Protein AF-M5RX75-F1 (afdb_monomer_lite)

Foldseek 3Di:
DDKDKDKDWDADPVPRAIKMKIKIKAADAVKDQADKDFPDKAQDWDDPDQQWIQHPVFKIKGKDPVWGWDWDDDPRIITTIIGDTHYRDIDMIMMMIGD

Secondary structure (DSSP, 8-state):
-EEEEEEEEEE-TTT--EEEEEEEEEE-TT-EEEEEEEEEEES-EEEEETTEEEETTTEEEEEPTTS--EEEEETTEEEEEEEEEE-SS-EEEEEEEE-

Sequence (99 aa):
MIVNDYYVDMLDSATNAPYIRRILTLRSSSGETNVIFRAATGKTIQHADDDSFLVNDRLQIRVDRKHTGTIVDQPDAQHLRIPLKVDENEQQLVLEYSW

Organism: NCBI:txid1265738

pLDDT: mean 95.37, std 2.93, range [83.62, 98.38]

Structure (mmCIF, N/CA/C/O backbone):
data_AF-M5RX75-F1
#
_entry.id   AF-M5RX75-F1
#
loop_
_atom_site.group_PDB
_atom_site.id
_atom_site.type_symbol
_atom_site.label_atom_id
_atom_site.label_alt_id
_atom_site.label_comp_id
_atom_site.label_asym_id
_atom_site.label_entity_id
_atom_site.label_seq_id
_atom_site.pdbx_PDB_ins_code
_atom_site.Cartn_x
_atom_site.Cartn_y
_atom_site.Cartn_z
_atom_site.occupancy
_atom_site.B_iso_or_equiv
_atom_site.auth_seq_id
_atom_site.auth_comp_id
_atom_site.auth_asym_id
_atom_site.auth_atom_id
_atom_site.pdbx_PDB_model_num
ATOM 1 N N . MET A 1 1 ? -15.566 10.287 10.335 1.00 85.06 1 MET A N 1
ATOM 2 C CA . MET A 1 1 ? -14.235 9.967 9.782 1.00 85.06 1 MET A CA 1
ATOM 3 C C . MET A 1 1 ? -13.789 11.083 8.853 1.00 85.06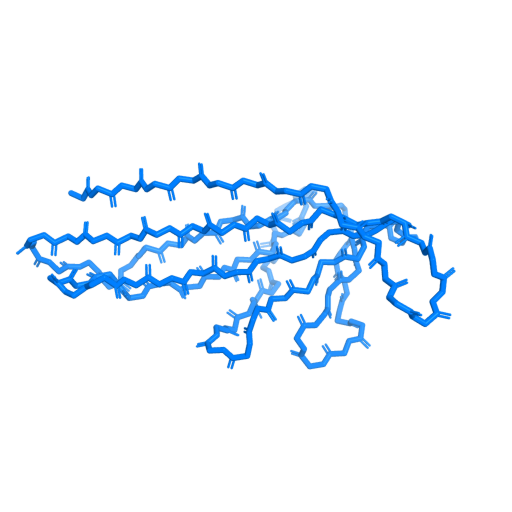 1 MET A C 1
ATOM 5 O O . MET A 1 1 ? -14.587 11.538 8.043 1.00 85.06 1 MET A O 1
ATOM 9 N N . ILE A 1 2 ? -12.545 11.525 8.995 1.00 91.94 2 ILE A N 1
ATOM 10 C CA . ILE A 1 2 ? -11.866 12.471 8.107 1.00 91.94 2 ILE A CA 1
ATOM 11 C C . ILE A 1 2 ? -10.757 11.692 7.399 1.00 91.94 2 ILE A C 1
ATOM 13 O O . ILE A 1 2 ? -10.074 10.891 8.039 1.00 91.94 2 ILE A O 1
ATOM 17 N N . VAL A 1 3 ? -10.605 11.918 6.094 1.00 94.31 3 VAL A N 1
ATOM 18 C CA . VAL A 1 3 ? -9.553 11.314 5.271 1.00 94.31 3 VAL A CA 1
ATOM 19 C C . VAL A 1 3 ? -8.914 12.415 4.440 1.00 94.31 3 VAL A C 1
ATOM 21 O O . VAL A 1 3 ? -9.606 13.086 3.679 1.00 94.31 3 VAL A O 1
ATOM 24 N N . ASN A 1 4 ? -7.605 12.575 4.582 1.00 96.56 4 ASN A N 1
ATOM 25 C CA . ASN A 1 4 ? -6.786 13.397 3.705 1.00 96.56 4 ASN A CA 1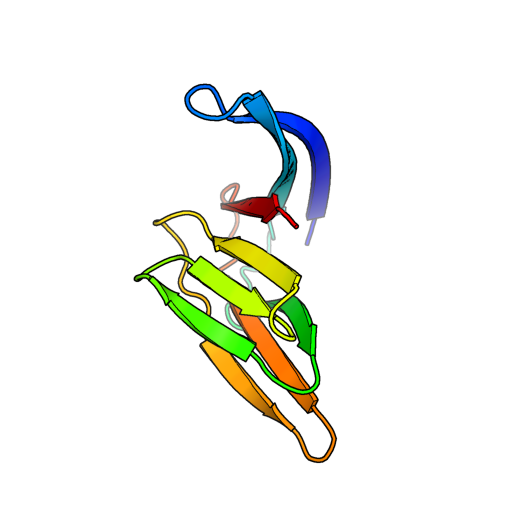
ATOM 26 C C . ASN A 1 4 ? -5.925 12.475 2.845 1.00 96.56 4 ASN A C 1
ATOM 28 O O . ASN A 1 4 ? -5.380 11.492 3.344 1.00 96.56 4 ASN A O 1
ATOM 32 N N . ASP A 1 5 ? -5.810 12.797 1.564 1.00 96.75 5 ASP A N 1
ATOM 33 C CA . ASP A 1 5 ? -5.068 12.007 0.588 1.00 96.75 5 ASP A CA 1
ATOM 34 C C . ASP A 1 5 ? -4.134 12.931 -0.186 1.00 96.75 5 ASP A C 1
ATOM 36 O O . ASP A 1 5 ? -4.572 13.914 -0.787 1.00 96.75 5 ASP A O 1
ATOM 40 N N . TYR A 1 6 ? -2.845 12.633 -0.126 1.00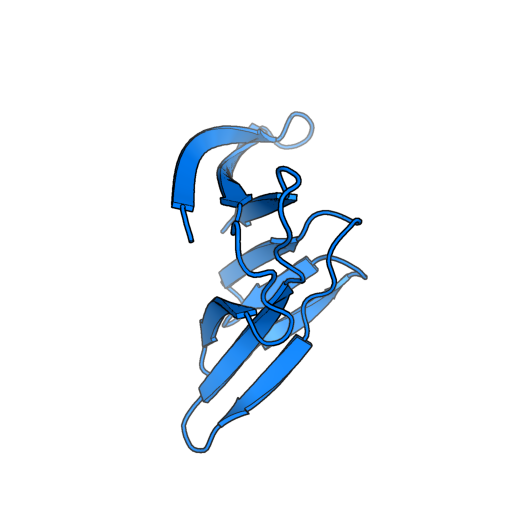 96.56 6 TYR A N 1
ATOM 41 C CA . TYR A 1 6 ? -1.790 13.391 -0.775 1.00 96.56 6 TYR A CA 1
ATOM 42 C C . TYR A 1 6 ? -0.903 12.443 -1.572 1.00 96.56 6 TYR A C 1
ATOM 44 O O . TYR A 1 6 ? -0.612 11.336 -1.125 1.00 96.56 6 TYR A O 1
ATOM 52 N N . TYR A 1 7 ? -0.428 12.879 -2.734 1.00 96.88 7 TYR A N 1
ATOM 53 C CA . TYR A 1 7 ? 0.542 12.124 -3.514 1.00 96.88 7 TYR A CA 1
ATOM 54 C C . TYR A 1 7 ? 1.636 13.033 -4.066 1.00 96.88 7 TYR A C 1
ATOM 56 O O . TYR A 1 7 ? 1.434 14.233 -4.259 1.00 96.88 7 TYR A O 1
ATOM 64 N N . VAL A 1 8 ? 2.800 12.441 -4.309 1.00 97.88 8 VAL A N 1
ATOM 65 C CA . VAL A 1 8 ? 3.970 13.111 -4.870 1.00 97.88 8 VAL A CA 1
ATOM 66 C C . VAL A 1 8 ? 4.726 12.160 -5.793 1.00 97.88 8 VAL A C 1
ATOM 68 O O . VAL A 1 8 ? 4.909 10.983 -5.470 1.00 97.88 8 VAL A O 1
ATOM 71 N N . ASP A 1 9 ? 5.163 12.685 -6.934 1.00 97.56 9 ASP A N 1
ATOM 72 C CA . ASP A 1 9 ? 6.064 11.985 -7.844 1.00 97.56 9 ASP A C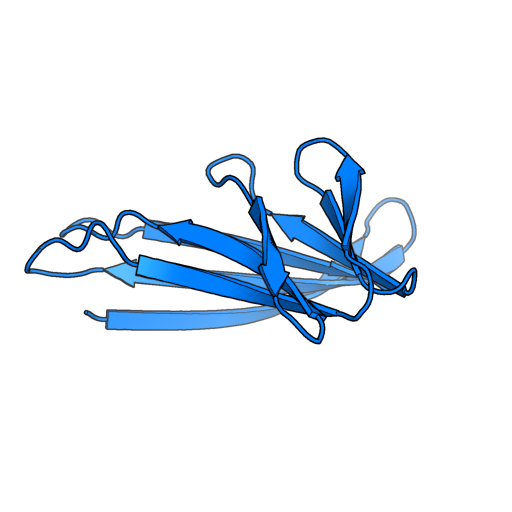A 1
ATOM 73 C C . ASP A 1 9 ? 7.491 12.069 -7.301 1.00 97.56 9 ASP A C 1
ATOM 75 O O . ASP A 1 9 ? 7.980 13.141 -6.934 1.00 97.56 9 ASP A O 1
ATOM 79 N N . MET A 1 10 ? 8.162 10.929 -7.235 1.00 97.94 10 MET A N 1
ATOM 80 C CA . MET A 1 10 ? 9.481 10.774 -6.638 1.00 97.94 10 MET A CA 1
ATOM 81 C C . MET A 1 10 ? 10.413 10.042 -7.605 1.00 97.94 10 MET A C 1
ATOM 83 O O . MET A 1 10 ? 9.968 9.349 -8.520 1.00 97.94 10 MET A O 1
ATOM 87 N N . LEU A 1 11 ? 11.719 10.169 -7.375 1.00 97.06 11 LEU A N 1
ATOM 88 C CA . LEU A 1 11 ? 12.745 9.378 -8.051 1.00 97.06 11 LEU A CA 1
ATOM 89 C C . LEU A 1 11 ? 13.447 8.500 -7.018 1.00 97.06 11 LEU A C 1
ATOM 91 O O . LEU A 1 11 ? 13.810 8.971 -5.935 1.00 97.06 11 LEU A O 1
ATOM 95 N N . ASP A 1 12 ? 13.611 7.220 -7.333 1.00 92.00 12 ASP A N 1
ATOM 96 C CA . ASP A 1 12 ? 14.399 6.299 -6.522 1.00 92.00 12 ASP A CA 1
ATOM 97 C C . ASP A 1 12 ? 15.873 6.713 -6.582 1.00 92.00 12 ASP A C 1
ATOM 99 O O . ASP A 1 12 ? 16.437 6.906 -7.657 1.00 92.00 12 ASP A O 1
ATOM 103 N N . SER A 1 13 ? 16.510 6.892 -5.426 1.00 92.19 13 SER A N 1
ATOM 104 C CA . SER A 1 13 ? 17.862 7.456 -5.367 1.00 92.19 13 SER A CA 1
ATOM 105 C C . SER A 1 13 ? 18.945 6.516 -5.900 1.00 92.19 13 SER A C 1
ATOM 107 O O . SER A 1 13 ? 20.022 6.990 -6.260 1.00 92.19 13 SER A O 1
ATOM 109 N N . ALA A 1 14 ? 18.687 5.207 -5.947 1.00 92.88 14 ALA A N 1
ATOM 110 C CA . ALA A 1 14 ? 19.643 4.214 -6.423 1.00 92.88 14 ALA A CA 1
ATOM 111 C C . ALA A 1 14 ? 19.536 3.994 -7.938 1.00 92.88 14 ALA A C 1
ATOM 113 O O . ALA A 1 14 ? 20.546 3.800 -8.612 1.00 92.88 14 ALA A O 1
ATOM 114 N N . THR A 1 15 ? 18.318 4.027 -8.474 1.00 93.88 15 THR A N 1
ATOM 115 C CA . THR A 1 15 ? 18.019 3.655 -9.866 1.00 93.88 15 THR A CA 1
ATOM 116 C C . THR A 1 15 ? 17.610 4.835 -10.742 1.00 93.88 15 THR A C 1
ATOM 118 O O . THR A 1 15 ? 17.590 4.707 -11.965 1.00 93.88 15 THR A O 1
ATOM 121 N N . ASN A 1 16 ? 17.285 5.983 -10.142 1.00 95.25 16 ASN A N 1
ATOM 122 C CA . ASN A 1 16 ? 16.666 7.140 -10.791 1.00 95.25 16 ASN A CA 1
ATOM 123 C C . ASN A 1 16 ? 15.326 6.814 -11.484 1.00 95.25 16 ASN A C 1
ATOM 125 O O . ASN A 1 16 ? 14.864 7.570 -12.340 1.00 95.25 16 ASN A O 1
ATOM 129 N N . ALA A 1 17 ? 14.704 5.684 -11.132 1.00 95.06 17 ALA A N 1
ATOM 130 C CA . ALA A 1 17 ? 13.405 5.288 -11.650 1.00 95.06 17 ALA A CA 1
ATOM 131 C C . ALA A 1 17 ? 12.284 6.095 -10.968 1.00 95.06 17 ALA A C 1
ATOM 133 O O . ALA A 1 17 ? 12.352 6.330 -9.756 1.00 95.06 17 ALA A O 1
ATOM 134 N N . PRO A 1 18 ? 11.251 6.530 -11.711 1.00 97.25 18 PRO A N 1
ATOM 135 C CA . PRO A 1 18 ? 10.123 7.242 -11.131 1.00 97.25 18 PRO A CA 1
ATOM 136 C C . PRO A 1 18 ? 9.213 6.304 -10.333 1.00 97.25 18 PRO A C 1
ATOM 138 O O . PRO A 1 18 ? 8.954 5.171 -10.735 1.00 97.25 18 PRO A O 1
ATOM 141 N N . TYR A 1 19 ? 8.675 6.810 -9.227 1.00 97.81 19 TYR A N 1
ATOM 142 C CA . TYR A 1 19 ? 7.614 6.160 -8.462 1.00 97.81 19 TYR A CA 1
ATOM 143 C C . TYR A 1 19 ? 6.667 7.206 -7.870 1.00 97.81 19 TYR A C 1
ATOM 145 O O . TYR A 1 19 ? 7.040 8.362 -7.673 1.00 97.81 19 TYR A O 1
ATOM 153 N N . ILE A 1 20 ? 5.435 6.805 -7.563 1.00 98.25 20 ILE A N 1
ATOM 154 C CA . ILE A 1 20 ? 4.469 7.657 -6.861 1.00 98.25 20 ILE A CA 1
ATOM 155 C C . ILE A 1 20 ? 4.483 7.285 -5.388 1.00 98.25 20 ILE A C 1
ATOM 157 O O . ILE A 1 20 ? 4.280 6.121 -5.050 1.00 98.25 20 ILE A O 1
ATOM 161 N N . ARG A 1 21 ? 4.638 8.269 -4.502 1.00 98.31 21 ARG A N 1
ATOM 162 C CA . ARG A 1 21 ? 4.365 8.104 -3.071 1.00 98.31 21 ARG A CA 1
ATOM 163 C C . ARG A 1 21 ? 3.010 8.714 -2.741 1.00 98.31 21 ARG A C 1
ATOM 165 O O . ARG A 1 21 ? 2.811 9.908 -2.935 1.00 98.31 21 ARG A O 1
ATOM 172 N N . ARG A 1 22 ? 2.097 7.910 -2.202 1.00 98.12 22 ARG A N 1
ATOM 173 C CA . ARG A 1 22 ? 0.785 8.330 -1.699 1.00 98.12 22 ARG A CA 1
ATOM 174 C C . ARG A 1 22 ? 0.759 8.238 -0.180 1.00 98.12 22 ARG A C 1
ATOM 176 O O . ARG A 1 22 ? 1.244 7.269 0.394 1.00 98.12 22 ARG A O 1
ATOM 183 N N . ILE A 1 23 ? 0.188 9.242 0.462 1.00 98.06 23 ILE A N 1
ATOM 184 C CA . ILE A 1 23 ? 0.094 9.386 1.907 1.00 98.06 23 ILE A CA 1
ATOM 185 C C . ILE A 1 23 ? -1.373 9.634 2.240 1.00 98.06 23 ILE A C 1
ATOM 187 O O . ILE A 1 23 ? -1.954 10.642 1.842 1.00 98.06 23 ILE A O 1
ATOM 191 N N . LEU A 1 24 ? -1.958 8.704 2.982 1.00 97.38 24 LEU A N 1
ATOM 192 C CA . LEU A 1 24 ? -3.321 8.776 3.480 1.00 97.38 24 LEU A CA 1
ATOM 193 C C . LEU A 1 24 ? -3.278 9.063 4.969 1.00 97.38 24 LEU A C 1
ATOM 195 O O . LEU A 1 24 ? -2.676 8.305 5.724 1.00 97.38 24 LEU A O 1
ATOM 199 N N . THR A 1 25 ? -3.959 10.117 5.388 1.00 96.56 25 THR A N 1
ATOM 200 C CA . THR A 1 25 ? -4.088 10.491 6.792 1.00 96.56 25 THR A CA 1
ATOM 201 C C . THR A 1 25 ? -5.547 10.349 7.212 1.00 96.56 25 THR A C 1
ATOM 203 O O . THR A 1 25 ? -6.427 10.990 6.637 1.00 96.56 25 THR A O 1
ATOM 206 N N . LEU A 1 26 ? -5.816 9.500 8.203 1.00 95.50 26 LEU A N 1
ATOM 207 C CA . LEU A 1 26 ? -7.155 9.140 8.659 1.00 95.50 26 LEU A CA 1
ATOM 208 C C . LEU A 1 26 ? -7.333 9.468 10.141 1.00 95.50 26 LEU A C 1
ATOM 210 O O . LEU A 1 26 ? -6.436 9.249 10.951 1.00 95.50 26 LEU A O 1
ATOM 214 N N . ARG A 1 27 ? -8.524 9.947 10.501 1.00 95.50 27 ARG A N 1
ATOM 215 C CA . ARG A 1 27 ? -8.934 10.172 11.894 1.00 95.50 27 ARG A CA 1
ATOM 216 C C . ARG A 1 27 ? -10.436 9.951 12.045 1.00 95.50 27 ARG A C 1
ATOM 218 O O . ARG A 1 27 ? -11.217 10.342 11.171 1.00 95.50 27 ARG A O 1
ATOM 225 N N . SER A 1 28 ? -10.879 9.372 13.157 1.00 95.19 28 SER A N 1
ATOM 226 C CA . SER A 1 28 ? -12.305 9.228 13.463 1.00 95.19 28 SER A CA 1
ATOM 227 C C . SER A 1 28 ? -12.598 9.470 14.939 1.00 95.19 28 SER A C 1
ATOM 229 O O . SER A 1 28 ? -11.999 8.849 15.804 1.00 95.19 28 SER A O 1
ATOM 231 N N . SER A 1 29 ? -13.572 10.333 15.233 1.00 92.62 29 SER A N 1
ATOM 232 C CA . SER A 1 29 ? -14.001 10.623 16.608 1.00 92.62 29 SER A CA 1
ATOM 233 C C . SER A 1 29 ? -14.709 9.449 17.293 1.00 92.62 29 SER A C 1
ATOM 235 O O . SER A 1 29 ? -14.776 9.416 18.513 1.00 92.62 29 SER A O 1
ATOM 237 N N . SER A 1 30 ? -15.271 8.513 16.523 1.00 91.25 30 SER A N 1
ATOM 238 C CA . SER A 1 30 ? -15.992 7.334 17.027 1.00 91.25 30 SER A CA 1
ATOM 239 C C . SER A 1 30 ? -15.100 6.115 17.263 1.00 91.25 30 SER A C 1
ATOM 241 O O . SER A 1 30 ? -15.514 5.208 17.979 1.00 91.25 30 SER A O 1
ATOM 243 N N . GLY A 1 31 ? -13.896 6.087 16.681 1.00 87.81 31 GLY A N 1
ATOM 244 C CA . GLY A 1 31 ? -13.102 4.865 16.559 1.00 87.81 31 GLY A CA 1
ATOM 245 C C . GLY A 1 31 ? -13.735 3.854 15.593 1.00 87.81 31 GLY A C 1
ATOM 246 O O . GLY A 1 31 ? -14.893 3.484 15.718 1.00 87.81 31 GLY A O 1
ATOM 247 N N . GLU A 1 32 ? -12.969 3.386 14.615 1.00 89.62 32 GLU A N 1
ATOM 248 C CA . GLU A 1 32 ? -13.396 2.445 13.583 1.00 89.62 32 GLU A CA 1
ATOM 249 C C . GLU A 1 32 ? -12.345 1.336 13.452 1.00 89.62 32 GLU A C 1
ATOM 251 O O . GLU A 1 32 ? -11.172 1.595 13.171 1.00 89.62 32 GLU A O 1
ATOM 256 N N . THR A 1 33 ? -12.749 0.083 13.660 1.00 83.62 33 THR A N 1
ATOM 257 C CA . THR A 1 33 ? -11.837 -1.078 13.645 1.00 83.62 33 THR A CA 1
ATOM 258 C C . THR A 1 33 ? -11.935 -1.927 12.380 1.00 83.62 33 THR A C 1
ATOM 260 O O . THR A 1 33 ? -11.086 -2.784 12.159 1.00 83.62 33 THR A O 1
ATOM 263 N N . ASN A 1 34 ? -12.940 -1.681 11.536 1.00 88.19 34 ASN A N 1
ATOM 264 C CA . ASN A 1 34 ? -13.223 -2.470 10.333 1.00 88.19 34 ASN A CA 1
ATOM 265 C C . ASN A 1 34 ? -12.976 -1.678 9.039 1.00 88.19 34 ASN A C 1
ATOM 267 O O . ASN A 1 34 ? -13.592 -1.950 8.007 1.00 88.19 34 ASN A O 1
ATOM 271 N N . VAL A 1 35 ? -12.100 -0.673 9.086 1.00 93.62 35 VAL A N 1
ATOM 272 C CA . VAL A 1 35 ? -11.744 0.105 7.897 1.00 93.62 35 VAL A CA 1
ATOM 273 C C . VAL A 1 35 ? -10.755 -0.707 7.076 1.00 93.62 35 VAL A C 1
ATOM 275 O O . VAL A 1 35 ? -9.697 -1.092 7.561 1.00 93.62 35 VAL A O 1
ATOM 278 N N . ILE A 1 36 ? -11.093 -0.962 5.816 1.00 95.81 36 ILE A N 1
ATOM 279 C CA . ILE A 1 36 ? -10.206 -1.646 4.880 1.00 95.81 36 ILE A CA 1
ATOM 280 C C . ILE A 1 36 ? -9.873 -0.690 3.747 1.00 95.81 36 ILE A C 1
ATOM 282 O O . ILE A 1 36 ? -10.756 -0.263 3.001 1.00 95.81 36 ILE A O 1
ATOM 286 N N . PHE A 1 37 ? -8.590 -0.402 3.572 1.00 96.06 37 PHE A N 1
ATOM 287 C CA . PHE A 1 37 ? -8.111 0.290 2.392 1.00 96.06 37 PHE A CA 1
ATOM 288 C C . PHE A 1 37 ? -7.794 -0.722 1.287 1.00 96.06 37 PHE A C 1
ATOM 290 O O . PHE A 1 37 ? -7.004 -1.644 1.476 1.00 96.06 37 PHE A O 1
ATOM 297 N N . ARG A 1 38 ? -8.413 -0.573 0.113 1.00 96.44 38 ARG A N 1
ATOM 298 C CA . ARG A 1 38 ? -8.121 -1.414 -1.056 1.00 96.44 38 ARG A CA 1
ATOM 299 C C . ARG A 1 38 ? -7.074 -0.721 -1.924 1.00 96.44 38 ARG A C 1
ATOM 301 O O . ARG A 1 38 ? -7.419 0.175 -2.689 1.00 96.44 38 ARG A O 1
ATOM 308 N N . ALA A 1 39 ? -5.821 -1.155 -1.816 1.00 96.69 39 ALA A N 1
ATOM 309 C CA . ALA A 1 39 ? -4.692 -0.535 -2.507 1.00 96.69 39 ALA A CA 1
ATOM 310 C C . ALA A 1 39 ? -4.616 -0.897 -3.994 1.00 96.69 39 ALA A C 1
ATOM 312 O O . ALA A 1 39 ? -4.196 -0.066 -4.796 1.00 96.69 39 ALA A O 1
ATOM 313 N N . ALA A 1 40 ? -5.047 -2.106 -4.365 1.00 97.12 40 ALA A N 1
ATOM 314 C CA . ALA A 1 40 ? -5.086 -2.539 -5.757 1.00 97.12 40 ALA A CA 1
ATOM 315 C C . ALA A 1 40 ? -6.105 -3.647 -6.016 1.00 97.12 40 ALA A C 1
ATOM 317 O O . ALA A 1 40 ? -6.615 -4.311 -5.109 1.00 97.12 40 ALA A O 1
ATOM 318 N N . THR A 1 41 ? -6.396 -3.838 -7.297 1.00 96.88 41 THR A N 1
ATOM 319 C CA . THR A 1 41 ? -7.170 -4.951 -7.841 1.00 96.88 41 THR A CA 1
ATOM 320 C C . THR A 1 41 ? -6.460 -5.429 -9.101 1.00 96.88 41 THR A C 1
ATOM 322 O O . THR A 1 41 ? -6.089 -4.613 -9.944 1.00 96.88 41 THR A O 1
ATOM 325 N N . GLY A 1 42 ? -6.248 -6.734 -9.225 1.00 94.56 42 GLY A N 1
ATOM 326 C CA . GLY A 1 42 ? -5.564 -7.340 -10.365 1.00 94.56 42 GLY A CA 1
ATOM 327 C C . GLY A 1 42 ? -6.062 -8.753 -10.622 1.00 94.56 42 GLY A C 1
ATOM 328 O O . GLY A 1 42 ? -6.714 -9.338 -9.766 1.00 94.56 42 GLY A O 1
ATOM 329 N N . LYS A 1 43 ? -5.758 -9.310 -11.797 1.00 92.69 43 LYS A N 1
ATOM 330 C CA . LYS A 1 43 ? -5.988 -10.740 -12.052 1.00 92.69 43 LYS A CA 1
ATOM 331 C C . LYS A 1 43 ? -5.052 -11.586 -11.194 1.00 92.69 43 LYS A C 1
ATOM 333 O O . LYS A 1 43 ? -5.475 -12.603 -10.662 1.00 92.69 43 LYS A O 1
ATOM 338 N N . THR A 1 44 ? -3.821 -11.103 -11.039 1.00 96.06 44 THR A N 1
ATOM 339 C CA . THR A 1 44 ? -2.789 -11.706 -10.203 1.00 96.06 44 THR A CA 1
ATOM 340 C C . THR A 1 44 ? -2.158 -10.627 -9.329 1.00 96.06 44 THR A C 1
ATOM 342 O O . THR A 1 44 ? -1.802 -9.552 -9.814 1.00 96.06 44 THR A O 1
ATOM 345 N N . ILE A 1 45 ? -2.012 -10.913 -8.043 1.00 97.88 45 ILE A N 1
ATOM 346 C CA . ILE A 1 45 ? -1.244 -10.159 -7.062 1.00 97.88 45 ILE A CA 1
ATOM 347 C C . ILE A 1 45 ? -0.365 -11.174 -6.334 1.00 97.88 45 ILE A C 1
ATOM 349 O O . ILE A 1 45 ? -0.857 -12.200 -5.869 1.00 97.88 45 ILE A O 1
ATOM 353 N N . GLN A 1 46 ? 0.932 -10.902 -6.251 1.00 97.31 46 GLN A N 1
ATOM 354 C CA . GLN A 1 46 ? 1.904 -11.770 -5.587 1.00 97.31 46 GLN A CA 1
ATOM 355 C C . GLN A 1 46 ? 2.674 -10.975 -4.539 1.00 97.31 46 GLN A C 1
ATOM 357 O O . GLN A 1 46 ? 2.877 -9.771 -4.700 1.00 97.31 46 GLN A O 1
ATOM 362 N N . HIS A 1 47 ? 3.127 -11.647 -3.484 1.00 96.38 47 HIS A N 1
ATOM 363 C CA . HIS A 1 47 ? 4.147 -11.081 -2.607 1.00 96.38 47 HIS A CA 1
ATOM 364 C C . HIS A 1 47 ? 5.472 -11.032 -3.373 1.00 96.38 47 HIS A C 1
ATOM 366 O O . HIS A 1 47 ? 5.923 -12.058 -3.878 1.00 96.38 47 HIS A O 1
ATOM 372 N N . ALA A 1 48 ? 6.055 -9.840 -3.482 1.00 93.00 48 ALA A N 1
ATOM 373 C CA . ALA A 1 48 ? 7.406 -9.655 -4.000 1.00 93.00 48 ALA A CA 1
ATOM 374 C C . ALA A 1 48 ? 8.426 -9.731 -2.854 1.00 93.00 48 ALA A C 1
ATOM 376 O O . ALA A 1 48 ? 9.399 -10.463 -2.969 1.00 93.00 48 ALA A O 1
ATO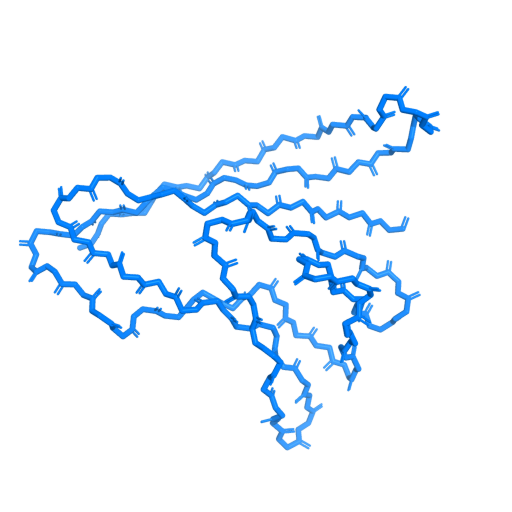M 377 N N . ASP A 1 49 ? 8.129 -9.045 -1.742 1.00 91.06 49 ASP A N 1
ATOM 378 C CA . ASP A 1 49 ? 8.873 -9.047 -0.474 1.00 91.06 49 ASP A CA 1
ATOM 379 C C . ASP A 1 49 ? 7.881 -8.885 0.706 1.00 91.06 49 ASP A C 1
ATOM 381 O O . ASP A 1 49 ? 6.664 -8.863 0.497 1.00 91.06 49 ASP A O 1
ATOM 385 N N . ASP A 1 50 ? 8.378 -8.733 1.941 1.00 87.19 50 ASP A N 1
ATOM 386 C CA . ASP A 1 50 ? 7.565 -8.618 3.169 1.00 87.19 50 ASP A CA 1
ATOM 387 C C . ASP A 1 50 ? 6.514 -7.491 3.122 1.00 87.19 50 ASP A C 1
ATOM 389 O O . ASP A 1 50 ? 5.395 -7.654 3.611 1.00 87.19 50 ASP A O 1
ATOM 393 N N . ASP A 1 51 ? 6.858 -6.346 2.529 1.00 95.44 51 ASP A N 1
ATOM 394 C CA . ASP A 1 51 ? 6.009 -5.153 2.436 1.00 95.44 51 ASP A CA 1
ATOM 395 C C . ASP A 1 51 ? 5.680 -4.755 0.986 1.00 95.44 51 ASP A C 1
ATOM 397 O O . ASP A 1 51 ? 5.078 -3.707 0.745 1.00 95.44 51 ASP A O 1
ATOM 401 N N . SER A 1 52 ? 6.045 -5.596 0.012 1.00 97.06 52 SER A N 1
ATOM 402 C CA . SER A 1 52 ? 5.940 -5.298 -1.417 1.00 97.06 52 SER A CA 1
ATOM 403 C C . SER A 1 52 ? 5.100 -6.327 -2.169 1.00 97.06 52 SER A C 1
ATOM 405 O O . SER A 1 52 ? 5.254 -7.536 -2.005 1.00 97.06 52 SER A O 1
ATOM 407 N N . PHE A 1 53 ? 4.236 -5.838 -3.054 1.00 98.19 53 PHE A N 1
ATOM 408 C CA . PHE A 1 53 ? 3.266 -6.630 -3.802 1.00 98.19 53 PHE A CA 1
ATOM 409 C C . PHE A 1 53 ? 3.379 -6.340 -5.292 1.00 98.19 53 PHE A 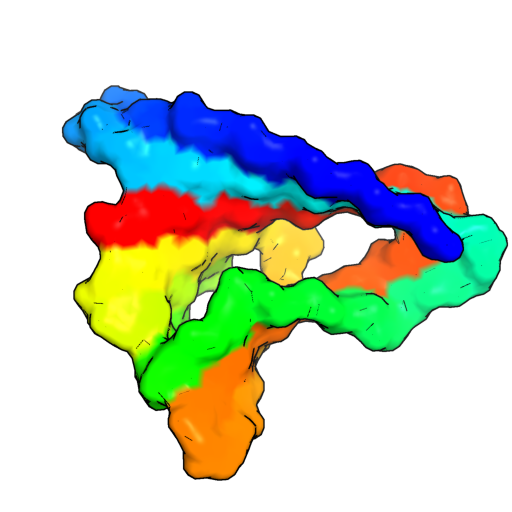C 1
ATOM 411 O O . PHE A 1 53 ? 3.361 -5.179 -5.693 1.00 98.19 53 PHE A O 1
ATOM 418 N N . LEU A 1 54 ? 3.436 -7.382 -6.117 1.00 98.06 54 LEU A N 1
ATOM 419 C CA . LEU A 1 54 ? 3.468 -7.264 -7.570 1.00 98.06 54 LEU A CA 1
ATOM 420 C C . LEU A 1 54 ? 2.084 -7.555 -8.154 1.00 98.06 54 LEU A C 1
ATOM 422 O O . LEU A 1 54 ? 1.559 -8.659 -8.023 1.00 98.06 54 LEU A O 1
ATOM 426 N N . VAL A 1 55 ? 1.491 -6.557 -8.803 1.00 97.94 55 VAL A N 1
ATOM 427 C CA . VAL A 1 55 ? 0.168 -6.618 -9.429 1.00 97.94 55 VAL A CA 1
ATOM 428 C C . VAL A 1 55 ? 0.332 -6.806 -10.936 1.00 97.94 55 VAL A C 1
ATOM 430 O O . VAL A 1 55 ? 0.908 -5.958 -11.621 1.00 97.94 55 VAL A O 1
ATOM 433 N N . ASN A 1 56 ? -0.215 -7.907 -11.458 1.00 96.75 56 ASN A N 1
ATOM 434 C CA . ASN A 1 56 ? -0.188 -8.298 -12.872 1.00 96.75 56 ASN A CA 1
ATOM 435 C C . ASN A 1 56 ? 1.211 -8.187 -13.519 1.00 96.75 56 ASN A C 1
ATOM 437 O O . ASN A 1 56 ? 1.310 -7.747 -14.665 1.00 96.75 56 ASN A O 1
ATOM 441 N N . ASP A 1 57 ? 2.268 -8.515 -12.769 1.00 95.69 57 ASP A N 1
ATOM 442 C CA . ASP A 1 57 ? 3.677 -8.484 -13.197 1.00 95.69 57 ASP A CA 1
ATOM 443 C C . ASP A 1 57 ? 4.172 -7.123 -13.721 1.00 95.69 57 ASP A C 1
ATOM 445 O O . ASP A 1 57 ? 5.116 -7.055 -14.507 1.00 95.69 57 ASP A O 1
ATOM 449 N N . ARG A 1 58 ? 3.500 -6.029 -13.338 1.00 95.69 58 ARG A N 1
ATOM 450 C CA . ARG A 1 58 ? 3.735 -4.691 -13.915 1.00 95.69 58 ARG A CA 1
ATOM 451 C C . ARG A 1 58 ? 3.710 -3.542 -12.932 1.00 95.69 58 ARG A C 1
ATOM 453 O O . ARG A 1 58 ? 4.203 -2.479 -13.260 1.00 95.69 58 ARG A O 1
ATOM 460 N N . LEU A 1 59 ? 3.019 -3.690 -11.811 1.00 97.19 59 LEU A N 1
ATOM 461 C CA . LEU A 1 59 ? 2.906 -2.631 -10.820 1.00 97.19 59 LEU A CA 1
ATOM 462 C C . LEU A 1 59 ? 3.363 -3.196 -9.491 1.00 97.19 59 LEU A C 1
ATOM 464 O O . LEU A 1 59 ? 2.692 -4.055 -8.921 1.00 97.19 59 LEU A O 1
ATOM 468 N N . GLN A 1 60 ? 4.485 -2.699 -9.002 1.00 97.31 60 GLN A N 1
ATOM 469 C CA . GLN A 1 60 ? 4.930 -2.962 -7.651 1.00 97.31 60 GLN A CA 1
ATOM 470 C C . GLN A 1 60 ? 4.330 -1.917 -6.711 1.00 97.31 60 GLN A C 1
ATOM 472 O O . GLN A 1 60 ? 4.376 -0.714 -6.969 1.00 97.31 60 GLN A O 1
ATOM 477 N N . ILE A 1 61 ? 3.749 -2.397 -5.617 1.00 98.06 61 ILE A N 1
ATOM 478 C CA . ILE A 1 61 ? 3.176 -1.582 -4.552 1.00 98.06 61 ILE A CA 1
ATOM 479 C C . ILE A 1 61 ? 3.909 -1.918 -3.269 1.00 98.06 61 ILE A C 1
ATOM 481 O O . ILE A 1 61 ? 3.859 -3.063 -2.827 1.00 98.06 61 ILE A O 1
ATOM 485 N N . ARG A 1 62 ? 4.547 -0.925 -2.656 1.00 97.81 62 ARG A N 1
ATOM 486 C CA . ARG A 1 62 ? 5.145 -1.048 -1.328 1.00 97.81 62 ARG A CA 1
ATOM 487 C C . ARG A 1 62 ? 4.241 -0.397 -0.297 1.00 97.81 62 ARG A C 1
ATOM 489 O O . ARG A 1 62 ? 3.806 0.740 -0.479 1.00 97.81 62 ARG A O 1
ATOM 496 N N . VAL A 1 63 ? 3.952 -1.122 0.770 1.00 98.19 63 VAL A N 1
ATOM 497 C CA . VAL A 1 63 ? 3.200 -0.641 1.929 1.00 98.19 63 VAL A CA 1
ATOM 498 C C . VAL A 1 63 ? 4.199 -0.242 3.006 1.00 98.19 63 VAL A C 1
ATOM 500 O O . VAL A 1 63 ? 5.236 -0.880 3.154 1.00 98.19 63 VAL A O 1
ATOM 503 N N . ASP A 1 64 ? 3.934 0.824 3.759 1.00 97.19 64 ASP A N 1
ATOM 504 C CA . ASP A 1 64 ? 4.793 1.125 4.900 1.00 97.19 64 ASP A CA 1
ATOM 505 C C . ASP A 1 64 ? 4.814 -0.024 5.925 1.00 97.19 64 ASP A C 1
ATOM 507 O O . ASP A 1 64 ? 3.859 -0.783 6.083 1.00 97.19 64 ASP A O 1
ATOM 511 N N . ARG A 1 65 ? 5.906 -0.121 6.684 1.00 96.06 65 ARG A N 1
ATOM 512 C CA . ARG A 1 65 ? 6.119 -1.215 7.644 1.00 96.06 65 ARG A CA 1
ATOM 513 C C . ARG A 1 65 ? 5.215 -1.174 8.878 1.00 96.06 65 ARG A C 1
ATOM 515 O O . ARG A 1 65 ? 5.291 -2.077 9.707 1.00 96.06 65 ARG A O 1
ATOM 522 N N . LYS A 1 66 ? 4.412 -0.122 9.061 1.00 95.62 66 LYS A N 1
ATOM 523 C CA . LYS A 1 66 ? 3.436 -0.040 10.159 1.00 95.62 66 LYS A CA 1
ATOM 524 C C . LYS A 1 66 ? 2.135 -0.751 9.795 1.00 95.62 66 LYS A C 1
ATOM 526 O O . LYS A 1 66 ? 1.338 -1.027 10.689 1.00 95.62 66 LYS A O 1
ATOM 531 N N . HIS A 1 67 ? 1.932 -1.052 8.515 1.00 95.81 67 HIS A N 1
ATOM 532 C CA . HIS A 1 67 ? 0.733 -1.688 7.999 1.00 95.81 67 HIS A CA 1
ATOM 533 C C . HIS A 1 67 ? 1.062 -3.015 7.321 1.00 95.81 67 HIS A C 1
ATOM 535 O O . HIS A 1 67 ? 2.161 -3.248 6.828 1.00 95.81 67 HIS A O 1
ATOM 541 N N . THR A 1 68 ? 0.072 -3.901 7.280 1.00 95.06 68 THR A N 1
ATOM 542 C CA . THR A 1 68 ? 0.193 -5.194 6.605 1.00 95.06 68 THR A CA 1
ATOM 543 C C . THR A 1 68 ? -0.833 -5.268 5.488 1.00 95.06 68 THR A C 1
ATOM 545 O O . THR A 1 68 ? -2.036 -5.140 5.725 1.00 95.06 68 THR A O 1
ATOM 548 N N . GLY A 1 69 ? -0.354 -5.474 4.263 1.00 95.94 69 GLY A N 1
ATOM 549 C CA . GLY A 1 69 ? -1.203 -5.801 3.126 1.00 95.94 69 GLY A CA 1
ATOM 550 C C . GLY A 1 69 ? -1.560 -7.286 3.118 1.00 95.94 69 GLY A C 1
ATOM 551 O O . GLY A 1 69 ? -0.722 -8.140 3.390 1.00 95.94 69 GLY A O 1
ATOM 552 N N . THR A 1 70 ? -2.808 -7.601 2.792 1.00 96.31 70 THR A N 1
ATOM 553 C CA . THR A 1 70 ? -3.296 -8.964 2.593 1.00 96.31 70 THR A CA 1
ATOM 554 C C . THR A 1 70 ? -3.877 -9.107 1.196 1.00 96.31 70 THR A C 1
ATOM 556 O O . THR A 1 70 ? -4.614 -8.242 0.711 1.00 96.31 70 THR A O 1
ATOM 559 N N . ILE A 1 71 ? -3.531 -10.206 0.533 1.00 97.56 71 ILE A N 1
ATOM 560 C CA . ILE A 1 71 ? -4.108 -10.573 -0.756 1.00 97.56 71 ILE A CA 1
ATOM 561 C C . ILE A 1 71 ? -5.375 -11.371 -0.470 1.00 97.56 71 ILE A C 1
ATOM 563 O O . ILE A 1 71 ? -5.352 -12.346 0.278 1.00 97.56 71 ILE A O 1
ATOM 567 N N . VAL A 1 72 ? -6.494 -10.930 -1.036 1.00 97.38 72 VAL A N 1
ATOM 568 C CA . VAL A 1 72 ? -7.790 -11.590 -0.876 1.00 97.38 72 VAL A CA 1
ATOM 569 C C . VAL A 1 72 ? -8.339 -11.950 -2.244 1.00 97.38 72 VAL A C 1
ATOM 571 O O . VAL A 1 72 ? -8.580 -11.060 -3.065 1.00 97.38 72 VAL A O 1
ATOM 574 N N . ASP A 1 73 ? -8.586 -13.240 -2.452 1.00 97.06 73 ASP A N 1
ATOM 575 C CA . ASP A 1 73 ? -9.225 -13.751 -3.658 1.00 97.06 73 ASP A CA 1
ATOM 576 C C . ASP A 1 73 ? -10.700 -13.324 -3.729 1.00 97.06 73 ASP A C 1
ATOM 578 O O . ASP A 1 73 ? -11.431 -13.262 -2.733 1.00 97.06 73 ASP A O 1
ATOM 582 N N . GLN A 1 74 ? -11.138 -12.991 -4.935 1.00 93.81 74 GLN A N 1
ATOM 583 C CA . GLN A 1 74 ? -12.520 -12.741 -5.332 1.00 93.81 74 GLN A CA 1
ATOM 584 C C . GLN A 1 74 ? -12.803 -13.559 -6.601 1.00 93.81 74 GLN A C 1
ATOM 586 O O . GLN A 1 74 ? -11.855 -13.970 -7.270 1.00 93.81 74 GLN A O 1
ATOM 591 N N . PRO A 1 75 ? -14.078 -13.780 -6.973 1.00 94.06 75 PRO A N 1
ATOM 592 C CA . PRO A 1 75 ? -14.419 -14.614 -8.129 1.00 94.06 75 PRO A CA 1
ATOM 593 C C . PRO A 1 75 ? -13.690 -14.243 -9.432 1.00 94.06 75 PRO A C 1
ATOM 595 O O . PRO A 1 75 ? -13.315 -15.137 -10.182 1.00 94.06 75 PRO A O 1
ATOM 598 N N . ASP A 1 76 ? -13.434 -12.949 -9.661 1.00 93.06 76 ASP A N 1
ATOM 599 C CA . ASP A 1 76 ? -12.870 -12.445 -10.923 1.00 93.06 76 ASP A CA 1
ATOM 600 C C . ASP A 1 76 ? -11.488 -11.775 -10.783 1.00 93.06 76 ASP A C 1
ATOM 602 O O . ASP A 1 76 ? -10.903 -11.340 -11.780 1.00 93.06 76 ASP A O 1
ATOM 606 N N . ALA A 1 77 ? -10.977 -11.620 -9.557 1.00 96.56 77 ALA A N 1
ATOM 607 C CA . ALA A 1 77 ? -9.771 -10.838 -9.283 1.00 96.56 77 ALA A CA 1
ATOM 608 C C . ALA A 1 77 ? -9.180 -11.126 -7.897 1.00 96.56 77 ALA A C 1
ATOM 610 O O . ALA A 1 77 ? -9.840 -11.653 -7.008 1.00 96.56 77 ALA A O 1
ATOM 611 N N . GLN A 1 78 ? -7.957 -10.664 -7.677 1.00 98.00 78 GLN A N 1
ATOM 612 C CA . GLN A 1 78 ? -7.332 -10.543 -6.367 1.00 98.00 78 GLN A CA 1
ATOM 613 C C . GLN A 1 78 ? -7.321 -9.081 -5.929 1.00 98.00 78 GLN A C 1
ATOM 615 O O . GLN A 1 78 ? -7.119 -8.163 -6.732 1.00 98.00 78 GLN A O 1
ATOM 620 N N . HIS A 1 79 ? -7.560 -8.846 -4.641 1.00 97.94 79 HIS A N 1
ATOM 621 C CA . HIS A 1 79 ? -7.510 -7.519 -4.033 1.00 97.94 79 HIS A CA 1
ATOM 622 C C . HIS A 1 79 ? -6.342 -7.442 -3.056 1.00 97.94 79 HIS A C 1
ATOM 624 O O . HIS A 1 79 ? -6.249 -8.276 -2.159 1.00 97.94 79 HIS A O 1
ATOM 630 N N . LEU A 1 80 ? -5.534 -6.386 -3.157 1.00 97.94 80 LEU A N 1
ATOM 631 C CA . LEU A 1 80 ? -4.624 -6.002 -2.082 1.00 97.94 80 LEU A CA 1
ATOM 632 C C . LEU A 1 80 ? -5.395 -5.132 -1.088 1.00 97.94 80 LEU A C 1
ATOM 634 O O . LEU A 1 80 ? -5.840 -4.029 -1.428 1.00 97.94 80 LEU A O 1
ATOM 638 N N . ARG A 1 81 ? -5.590 -5.647 0.123 1.00 97.56 81 ARG A N 1
ATOM 639 C CA . ARG A 1 81 ? -6.350 -5.010 1.201 1.00 97.56 81 ARG A CA 1
ATOM 640 C C . ARG A 1 81 ? -5.432 -4.691 2.368 1.00 97.56 81 ARG A C 1
ATOM 642 O O . ARG A 1 81 ? -4.599 -5.500 2.740 1.00 97.56 81 ARG A O 1
ATOM 649 N N . ILE A 1 82 ? -5.610 -3.525 2.964 1.00 97.19 82 ILE A N 1
ATOM 650 C CA . ILE A 1 82 ? -4.834 -3.064 4.110 1.00 97.19 82 ILE A CA 1
ATOM 651 C C . ILE A 1 82 ? -5.835 -2.748 5.217 1.00 97.19 82 ILE A C 1
ATOM 653 O O . ILE A 1 82 ? -6.588 -1.775 5.092 1.00 97.19 82 ILE A O 1
ATOM 657 N N . PRO A 1 83 ? -5.924 -3.589 6.258 1.00 95.81 83 PRO A N 1
ATOM 658 C CA . PRO A 1 83 ? -6.730 -3.287 7.427 1.00 95.81 83 PRO A CA 1
ATOM 659 C C . PRO A 1 83 ? -6.175 -2.067 8.155 1.00 95.81 83 PRO A C 1
ATOM 661 O O . PRO A 1 83 ? -4.977 -1.981 8.419 1.00 95.81 83 PRO A O 1
ATOM 664 N N . LEU A 1 84 ? -7.058 -1.135 8.488 1.00 94.25 84 LEU A N 1
ATOM 665 C CA . LEU A 1 84 ? -6.739 0.087 9.205 1.00 94.25 84 LEU A CA 1
ATOM 666 C C . LEU A 1 84 ? -7.557 0.139 10.491 1.00 94.25 84 LEU A C 1
ATOM 668 O O . LEU A 1 84 ? -8.776 -0.047 10.490 1.00 94.25 84 LEU A O 1
ATOM 672 N N . LYS A 1 85 ? -6.876 0.450 11.590 1.00 91.81 85 LYS A N 1
ATOM 673 C CA . LYS A 1 85 ? -7.517 0.872 12.830 1.00 91.81 85 LYS A CA 1
ATOM 674 C C . LYS A 1 85 ? -7.499 2.392 12.844 1.00 91.81 85 LYS A C 1
ATOM 676 O O . LYS A 1 85 ? -6.425 2.977 12.904 1.00 91.81 85 LYS A O 1
ATOM 681 N N . VAL A 1 86 ? -8.666 3.021 12.772 1.00 93.19 86 VAL A N 1
ATOM 682 C CA . VAL A 1 86 ? -8.787 4.482 12.755 1.00 93.19 86 VAL A CA 1
ATOM 683 C C . VAL A 1 86 ? -9.395 4.919 14.073 1.00 93.19 86 VAL A C 1
ATOM 685 O O . VAL A 1 86 ? -10.538 4.592 14.359 1.00 93.19 86 VAL A O 1
ATOM 688 N N . ASP A 1 87 ? -8.655 5.657 14.884 1.00 93.50 87 ASP A N 1
ATOM 689 C CA . ASP A 1 87 ? -9.145 6.179 16.156 1.00 93.50 87 ASP A CA 1
ATOM 690 C C . ASP A 1 87 ? -9.124 7.710 16.172 1.00 93.50 87 ASP A C 1
ATOM 692 O O . ASP A 1 87 ? -9.064 8.368 15.126 1.00 93.50 87 ASP A O 1
ATOM 696 N N . GLU A 1 88 ? -9.270 8.289 17.360 1.00 93.62 88 GLU A N 1
ATOM 697 C CA . GLU A 1 88 ? -9.233 9.735 17.537 1.00 93.62 88 GLU A CA 1
ATOM 698 C C . GLU A 1 88 ? -7.844 10.327 17.285 1.00 93.62 88 GLU A C 1
ATOM 700 O O . GLU A 1 88 ? -7.743 11.546 17.119 1.00 93.62 88 GLU A O 1
ATOM 705 N N . ASN A 1 89 ? -6.796 9.498 17.234 1.00 92.69 89 ASN A N 1
ATOM 706 C CA . ASN A 1 89 ? -5.461 9.917 16.851 1.00 92.69 89 ASN A CA 1
ATOM 707 C C . ASN A 1 89 ? -5.316 9.879 15.333 1.00 92.69 89 ASN A C 1
ATOM 709 O O . ASN A 1 89 ? -5.989 9.137 14.618 1.00 92.69 89 ASN A O 1
ATOM 713 N N . GLU A 1 90 ? -4.417 10.716 14.836 1.00 91.94 90 GLU A N 1
ATOM 714 C CA . GLU A 1 90 ? -4.079 10.721 13.425 1.00 91.94 90 GLU A CA 1
ATOM 715 C C . GLU A 1 90 ? -3.322 9.438 13.055 1.00 91.94 90 GLU A C 1
ATOM 717 O O . GLU A 1 90 ? -2.281 9.129 13.634 1.00 91.94 90 GLU A O 1
ATOM 722 N N . GLN A 1 91 ? -3.854 8.700 12.084 1.00 93.88 91 GLN A N 1
ATOM 723 C CA . GLN A 1 91 ? -3.252 7.494 11.527 1.00 93.88 91 GLN A CA 1
ATOM 724 C C . GLN A 1 91 ? -2.786 7.781 10.107 1.00 93.88 91 GLN A C 1
ATOM 726 O O . GLN A 1 91 ? -3.499 8.429 9.343 1.00 93.88 91 GLN A O 1
ATOM 731 N N . GLN A 1 92 ? -1.606 7.291 9.741 1.00 96.25 92 GLN A N 1
ATOM 732 C CA . GLN A 1 92 ? -1.019 7.551 8.431 1.00 96.25 92 GLN A CA 1
ATOM 733 C C . GLN A 1 92 ? -0.647 6.245 7.741 1.00 96.25 92 GLN A C 1
ATOM 735 O O . GLN A 1 92 ? 0.170 5.508 8.278 1.00 96.25 92 GLN A O 1
ATOM 740 N N . LEU A 1 93 ? -1.193 6.014 6.548 1.00 97.62 93 LEU A N 1
ATOM 741 C CA . LEU A 1 93 ? -0.800 4.942 5.636 1.00 97.62 93 LEU A CA 1
ATOM 742 C C . LEU A 1 93 ? 0.002 5.541 4.477 1.00 97.62 93 LEU A C 1
ATOM 744 O O . LEU A 1 93 ? -0.492 6.420 3.767 1.00 97.62 93 LEU A O 1
ATOM 748 N N . VAL A 1 94 ? 1.214 5.045 4.258 1.00 98.19 94 VAL A N 1
ATOM 749 C CA . VAL A 1 94 ? 2.068 5.420 3.127 1.00 98.19 94 VAL A CA 1
ATOM 750 C C . VAL A 1 94 ? 2.183 4.250 2.156 1.00 98.19 94 VAL A C 1
ATOM 752 O O . VAL A 1 94 ? 2.410 3.106 2.551 1.00 98.19 94 VAL A O 1
ATOM 755 N N . LEU A 1 95 ? 2.014 4.555 0.872 1.00 98.38 95 LEU A N 1
ATOM 756 C CA . LEU A 1 95 ? 2.097 3.613 -0.237 1.00 98.38 95 LEU A CA 1
ATOM 757 C C . LEU A 1 95 ? 3.058 4.152 -1.288 1.00 98.38 95 LEU A C 1
ATOM 759 O O . LEU A 1 95 ? 3.031 5.342 -1.602 1.00 98.38 95 LEU A O 1
ATOM 763 N N . GLU A 1 96 ? 3.866 3.275 -1.865 1.00 98.00 96 GLU A N 1
ATOM 764 C CA . GLU A 1 96 ? 4.716 3.595 -3.011 1.00 98.00 96 GLU A CA 1
ATOM 765 C C . GLU A 1 96 ? 4.319 2.723 -4.199 1.00 98.00 96 GLU A C 1
ATOM 767 O O . GLU A 1 96 ? 4.064 1.532 -4.034 1.00 98.00 96 GLU A O 1
ATOM 772 N N . TYR A 1 97 ? 4.255 3.320 -5.386 1.00 97.88 97 TYR A N 1
ATOM 773 C CA . TYR A 1 97 ? 3.838 2.671 -6.625 1.00 97.88 97 TYR A CA 1
ATOM 774 C C . TYR A 1 97 ? 4.920 2.852 -7.687 1.00 97.88 97 TYR A C 1
ATOM 776 O O . TYR A 1 97 ? 5.240 3.988 -8.042 1.00 97.88 97 TYR A O 1
ATOM 784 N N . SER A 1 98 ? 5.446 1.753 -8.216 1.00 97.00 98 SER A N 1
ATOM 785 C CA . SER A 1 98 ? 6.449 1.742 -9.287 1.00 97.00 98 SER A CA 1
ATOM 786 C C . SER A 1 98 ? 6.081 0.731 -10.373 1.00 97.00 98 SER A C 1
ATOM 788 O O . SER A 1 98 ? 5.456 -0.289 -10.074 1.00 97.00 98 SER A O 1
ATOM 790 N N . TRP A 1 99 ? 6.464 1.010 -11.620 1.00 94.69 99 TRP A N 1
ATOM 791 C CA . TRP A 1 99 ? 6.173 0.173 -12.791 1.00 94.69 99 TRP A CA 1
ATOM 792 C C . TRP A 1 99 ? 7.430 -0.470 -13.363 1.00 94.69 99 TRP A C 1
ATOM 794 O O . TRP A 1 99 ? 8.465 0.232 -13.400 1.00 94.69 99 TRP A O 1
#

Radius of gyration: 14.19 Å; chains: 1; bounding box: 36×28×32 Å